Protein AF-A0A7X9DV36-F1 (afdb_monomer_lite)

Secondary structure (DSSP, 8-state):
---HHHHHHHHHHGGGTEEEEEEE-SS-EEEEEEEE-SS-HHHHHHHHHHHHHHHHHH--

Sequence (60 aa):
MYPRVAVEKAAREYRALAKIRVESTPEHHSIRFSRIVAEDPAELLDDFANFVLIVTVSES

pLDDT: mean 86.08, std 5.92, range [56.75, 91.88]

Radius of gyration: 11.2 Å; chains: 1; bounding box: 28×19×31 Å

Foldseek 3Di:
DQDPVLLVVLCVVCVVQWNWDWDDDPVDIDIDTDDGNDPDPVVSVVVSVVSSVVCRVVVD

Structure (mmCIF, N/CA/C/O backbone):
data_AF-A0A7X9DV36-F1
#
_entry.id   AF-A0A7X9DV36-F1
#
loop_
_atom_site.group_PDB
_atom_site.id
_atom_site.type_symbol
_atom_site.label_atom_id
_atom_site.label_alt_id
_atom_site.label_comp_id
_atom_site.label_asym_id
_atom_site.label_entity_id
_atom_site.label_seq_id
_atom_site.pdbx_PDB_ins_code
_atom_site.Cartn_x
_atom_site.Cartn_y
_atom_site.Cartn_z
_atom_site.occupancy
_atom_site.B_iso_or_equiv
_atom_site.auth_seq_id
_atom_site.auth_comp_id
_atom_site.auth_asym_id
_atom_site.auth_atom_id
_atom_site.pdbx_PDB_model_num
ATOM 1 N N . MET A 1 1 ? 5.461 -7.364 -10.100 1.00 72.19 1 MET A N 1
ATOM 2 C CA . MET A 1 1 ? 5.849 -6.618 -8.885 1.00 72.19 1 MET A CA 1
ATOM 3 C C . MET A 1 1 ? 5.443 -5.169 -9.085 1.00 72.19 1 MET A C 1
ATOM 5 O O . MET A 1 1 ? 5.685 -4.664 -10.174 1.00 72.19 1 MET A O 1
ATOM 9 N N . TYR A 1 2 ? 4.778 -4.536 -8.114 1.00 77.94 2 TYR A N 1
ATOM 10 C CA . TYR A 1 2 ? 4.409 -3.120 -8.242 1.00 77.94 2 TYR A CA 1
ATOM 11 C C . TYR A 1 2 ? 5.659 -2.234 -8.278 1.00 77.94 2 TYR A C 1
ATOM 13 O O . TYR A 1 2 ? 6.623 -2.561 -7.596 1.00 77.94 2 TYR A O 1
ATOM 21 N N . PRO A 1 3 ? 5.679 -1.126 -9.031 1.00 85.75 3 PRO A N 1
ATOM 22 C CA . PRO A 1 3 ? 6.781 -0.180 -8.978 1.00 85.75 3 PRO A CA 1
ATOM 23 C C . PRO A 1 3 ? 6.906 0.440 -7.586 1.00 85.75 3 PRO A C 1
ATOM 25 O O . PRO A 1 3 ? 5.915 0.862 -6.984 1.00 85.75 3 PRO A O 1
ATOM 28 N N . ARG A 1 4 ? 8.144 0.589 -7.107 1.00 84.94 4 ARG A N 1
ATOM 29 C CA . ARG A 1 4 ? 8.447 1.234 -5.820 1.00 84.94 4 ARG A CA 1
ATOM 30 C C . ARG A 1 4 ? 7.771 2.603 -5.671 1.00 84.94 4 ARG A C 1
ATOM 32 O O . ARG A 1 4 ? 7.239 2.908 -4.608 1.00 84.94 4 ARG A O 1
ATOM 39 N N . VAL A 1 5 ? 7.759 3.402 -6.739 1.00 88.19 5 VAL A N 1
ATOM 40 C C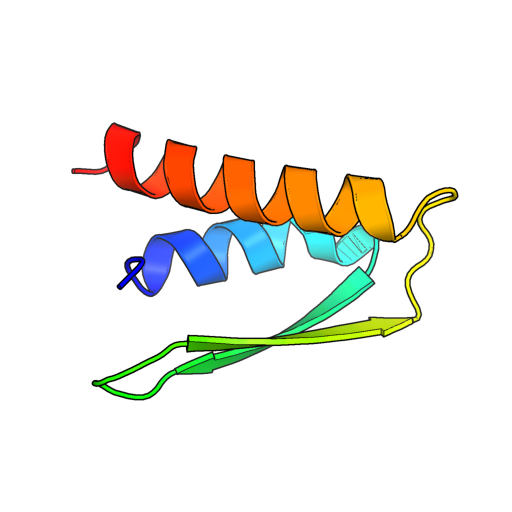A . VAL A 1 5 ? 7.158 4.747 -6.751 1.00 88.19 5 VAL A CA 1
ATOM 41 C C . VAL A 1 5 ? 5.651 4.693 -6.481 1.00 88.19 5 VAL A C 1
ATOM 43 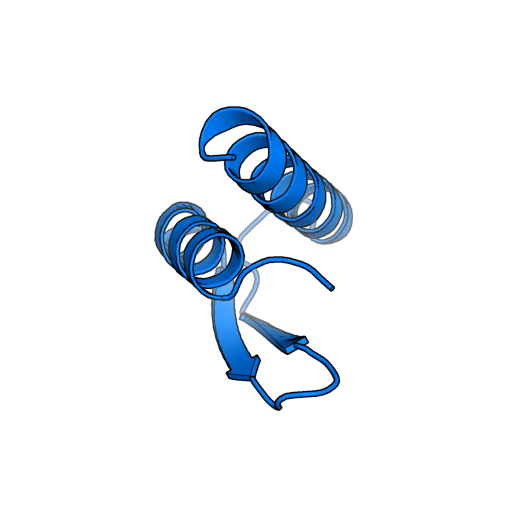O O . VAL A 1 5 ? 5.151 5.488 -5.685 1.00 88.19 5 VAL A O 1
ATOM 46 N N . ALA A 1 6 ? 4.938 3.719 -7.057 1.00 88.81 6 ALA A N 1
ATOM 47 C CA . ALA A 1 6 ? 3.504 3.541 -6.839 1.00 88.81 6 ALA A CA 1
ATOM 48 C C . ALA A 1 6 ? 3.196 3.167 -5.381 1.00 88.81 6 ALA A C 1
ATOM 50 O O . ALA A 1 6 ? 2.315 3.757 -4.754 1.00 88.81 6 ALA A O 1
ATOM 51 N N . VAL A 1 7 ? 3.987 2.253 -4.809 1.00 88.50 7 VAL A N 1
ATOM 52 C CA . VAL A 1 7 ? 3.851 1.832 -3.406 1.00 88.50 7 VAL A CA 1
ATOM 53 C C . VAL A 1 7 ? 4.151 2.985 -2.442 1.00 88.50 7 VAL A C 1
ATOM 55 O O . VAL A 1 7 ? 3.410 3.203 -1.485 1.00 88.50 7 VAL A O 1
ATOM 58 N N . GLU A 1 8 ? 5.206 3.765 -2.688 1.00 89.94 8 GLU A N 1
ATOM 59 C CA . GLU A 1 8 ? 5.545 4.931 -1.861 1.00 89.94 8 GLU A CA 1
ATOM 60 C C . GLU A 1 8 ? 4.490 6.043 -1.961 1.00 89.94 8 GLU A C 1
ATOM 62 O O . GLU A 1 8 ? 4.209 6.717 -0.966 1.00 89.94 8 GLU A O 1
ATOM 67 N N . LYS A 1 9 ? 3.879 6.233 -3.138 1.00 91.31 9 LYS A N 1
ATOM 68 C CA . LYS A 1 9 ? 2.785 7.193 -3.337 1.00 91.31 9 LYS A CA 1
ATOM 69 C C . LYS A 1 9 ? 1.543 6.781 -2.548 1.00 91.31 9 LYS A C 1
ATOM 71 O O . LYS A 1 9 ? 1.060 7.590 -1.760 1.00 91.31 9 LYS A O 1
ATOM 76 N N . ALA A 1 10 ? 1.113 5.524 -2.661 1.00 90.25 10 ALA A N 1
ATOM 77 C CA . ALA A 1 10 ? 0.019 4.982 -1.855 1.00 90.25 10 ALA A CA 1
ATOM 78 C C . ALA A 1 10 ? 0.315 5.106 -0.351 1.00 90.25 10 ALA A C 1
ATOM 80 O O . ALA A 1 10 ? -0.497 5.599 0.426 1.00 90.25 10 ALA A O 1
ATOM 81 N N . ALA A 1 11 ? 1.532 4.760 0.076 1.00 90.06 11 ALA A N 1
ATOM 82 C CA . ALA A 1 11 ? 1.921 4.860 1.478 1.00 90.06 11 ALA A CA 1
ATOM 83 C C . ALA A 1 11 ? 1.884 6.292 2.023 1.00 90.06 11 ALA A C 1
ATOM 85 O O . ALA A 1 11 ? 1.759 6.443 3.235 1.00 90.06 11 ALA A O 1
ATOM 86 N N . ARG A 1 12 ? 2.026 7.327 1.179 1.00 91.00 12 ARG A N 1
ATOM 87 C CA . ARG A 1 12 ? 1.858 8.739 1.567 1.00 91.00 12 ARG A CA 1
ATOM 88 C C . ARG A 1 12 ? 0.389 9.126 1.691 1.00 91.00 12 ARG A C 1
ATOM 90 O O . ARG A 1 12 ? 0.037 9.732 2.699 1.00 91.00 12 ARG A O 1
ATOM 97 N N . GLU A 1 13 ? -0.427 8.747 0.713 1.00 91.88 13 GLU A N 1
ATOM 98 C CA . GLU A 1 13 ? -1.853 9.091 0.661 1.00 91.88 13 GLU A CA 1
ATOM 99 C C . GLU A 1 13 ? -2.608 8.551 1.886 1.00 91.88 13 GLU A C 1
ATOM 101 O O . GLU A 1 13 ? -3.384 9.254 2.524 1.00 91.88 13 GLU A O 1
ATOM 106 N N . TYR A 1 14 ? -2.269 7.335 2.316 1.00 89.38 14 TYR A N 1
ATOM 107 C CA . TYR A 1 14 ? -2.960 6.649 3.408 1.00 89.38 14 TYR A CA 1
ATOM 108 C C . TYR A 1 14 ? -2.321 6.863 4.800 1.00 89.38 14 TYR A C 1
ATOM 110 O O . TYR A 1 14 ? -2.736 6.228 5.773 1.00 89.38 14 TYR A O 1
ATOM 118 N N . ARG A 1 15 ? -1.340 7.776 4.961 1.00 84.69 15 ARG A N 1
ATOM 119 C CA . ARG A 1 15 ? -0.662 8.012 6.266 1.00 84.69 15 ARG A CA 1
ATOM 120 C C . ARG A 1 15 ? -1.585 8.499 7.377 1.00 84.69 15 ARG A C 1
ATOM 122 O O . ARG A 1 15 ? -1.277 8.280 8.547 1.00 84.69 15 ARG A O 1
ATOM 129 N N . ALA A 1 16 ? -2.666 9.193 7.027 1.00 86.19 16 ALA A N 1
ATOM 130 C CA . ALA A 1 16 ? -3.645 9.674 8.000 1.00 86.19 16 ALA A CA 1
ATOM 131 C C . ALA A 1 16 ? -4.516 8.536 8.562 1.00 86.19 16 ALA A C 1
ATOM 133 O O . ALA A 1 16 ? -5.009 8.637 9.682 1.00 86.19 16 ALA A O 1
ATOM 134 N N . LEU A 1 17 ? -4.669 7.450 7.798 1.00 86.62 17 LEU A N 1
ATOM 135 C CA . LEU A 1 17 ? -5.571 6.336 8.097 1.00 86.62 17 LEU A CA 1
ATOM 136 C C . LEU A 1 17 ? -4.843 5.154 8.744 1.00 86.62 17 LEU A C 1
ATOM 138 O O . LEU A 1 17 ? -5.434 4.401 9.519 1.00 86.62 17 LEU A O 1
ATOM 142 N N . ALA A 1 18 ? -3.547 5.002 8.468 1.00 88.12 18 ALA A N 1
ATOM 143 C CA . ALA A 1 18 ? -2.702 4.007 9.108 1.00 88.12 18 ALA A CA 1
ATOM 144 C C . ALA A 1 18 ? -1.232 4.436 9.140 1.00 88.12 18 ALA A C 1
ATOM 146 O O . ALA A 1 18 ? -0.725 5.138 8.263 1.00 88.12 18 ALA A O 1
ATOM 147 N N . LYS A 1 19 ? -0.484 3.926 10.123 1.00 89.81 19 LYS A N 1
ATOM 148 C CA . LYS A 1 19 ? 0.978 4.003 10.100 1.00 89.81 19 LYS A CA 1
ATOM 149 C C . LYS A 1 19 ? 1.522 2.887 9.210 1.00 89.81 19 LYS A C 1
ATOM 151 O O . LYS A 1 19 ? 1.630 1.736 9.636 1.00 89.81 19 LYS A O 1
ATOM 156 N N . ILE A 1 20 ? 1.895 3.257 7.990 1.00 90.19 20 ILE A N 1
ATOM 157 C CA . ILE A 1 20 ? 2.378 2.344 6.948 1.00 90.19 20 ILE A CA 1
ATOM 158 C C . ILE A 1 20 ? 3.911 2.338 6.924 1.00 90.19 20 ILE A C 1
ATOM 160 O O . ILE A 1 20 ? 4.553 3.391 6.896 1.00 90.19 20 ILE A O 1
ATOM 16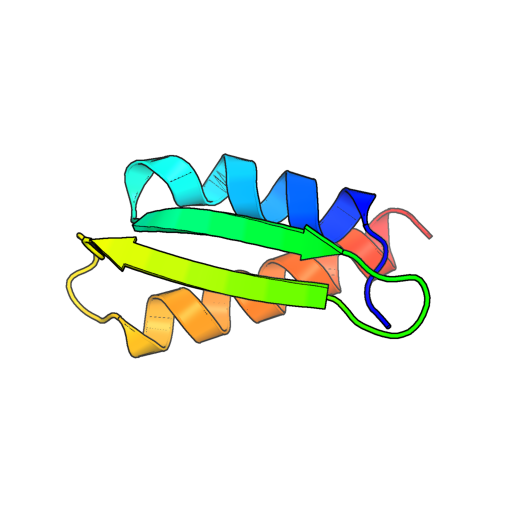4 N N . ARG A 1 21 ? 4.513 1.146 6.928 1.00 89.38 21 ARG A N 1
ATOM 165 C CA . ARG A 1 21 ? 5.937 0.929 6.638 1.00 89.38 21 ARG A CA 1
ATOM 166 C C . ARG A 1 21 ? 6.072 0.086 5.381 1.00 89.38 21 ARG A C 1
ATOM 168 O O . ARG A 1 21 ? 5.420 -0.944 5.270 1.00 89.38 21 ARG A O 1
ATOM 175 N N . VAL A 1 22 ? 6.945 0.519 4.481 1.00 88.75 22 VAL A N 1
ATOM 176 C CA . VAL A 1 22 ? 7.258 -0.188 3.240 1.00 88.75 22 VAL A CA 1
ATOM 177 C C . VAL A 1 22 ? 8.721 -0.598 3.289 1.00 88.75 22 VAL A C 1
ATOM 179 O O . VAL A 1 22 ? 9.595 0.239 3.507 1.00 88.75 22 VAL A O 1
ATOM 182 N N . GLU A 1 23 ? 8.975 -1.877 3.072 1.00 89.00 23 GLU A N 1
ATOM 183 C CA . GLU A 1 23 ? 10.295 -2.448 2.853 1.00 89.00 23 GLU A CA 1
ATOM 184 C C . GLU A 1 23 ? 10.327 -3.016 1.433 1.00 89.00 23 GLU A C 1
ATOM 186 O O . GLU A 1 23 ? 9.384 -3.671 0.992 1.00 89.00 23 GLU A O 1
ATOM 191 N N . SER A 1 24 ? 11.371 -2.693 0.674 1.00 84.19 24 SER A N 1
ATOM 192 C CA . SER A 1 24 ? 11.470 -3.053 -0.743 1.00 84.19 24 SER A CA 1
ATOM 193 C C . SER A 1 24 ? 12.756 -3.821 -0.987 1.00 84.19 24 SER A C 1
ATOM 195 O O . SER A 1 24 ? 13.836 -3.299 -0.719 1.00 84.19 24 SER A O 1
ATOM 197 N N . THR A 1 25 ? 12.626 -5.029 -1.521 1.00 84.62 25 THR A N 1
ATOM 198 C CA . THR A 1 25 ? 13.726 -5.807 -2.101 1.00 84.62 25 THR A CA 1
ATOM 199 C C . THR A 1 25 ? 13.618 -5.754 -3.632 1.00 84.62 25 THR A C 1
ATOM 201 O O . THR A 1 25 ? 12.632 -5.219 -4.144 1.00 84.62 25 THR A O 1
ATOM 204 N N . PRO A 1 26 ? 14.610 -6.244 -4.394 1.00 82.44 26 PRO A N 1
ATOM 205 C CA . PRO A 1 26 ? 14.467 -6.405 -5.843 1.00 82.44 26 PRO A CA 1
ATOM 206 C C . PRO A 1 26 ? 13.365 -7.3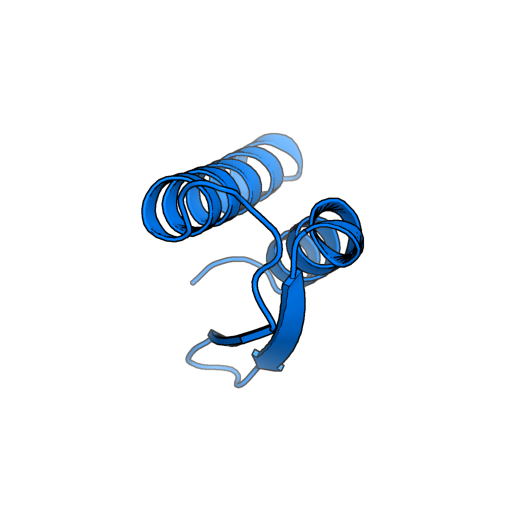98 -6.250 1.00 82.44 26 PRO A C 1
ATOM 208 O O . PRO A 1 26 ? 12.833 -7.291 -7.350 1.00 82.44 26 PRO A O 1
ATOM 211 N N . GLU A 1 27 ? 13.012 -8.351 -5.382 1.00 82.62 27 GLU A N 1
ATOM 212 C CA . GLU A 1 27 ? 12.078 -9.439 -5.694 1.00 82.62 27 GLU A CA 1
ATOM 213 C C . GLU A 1 27 ? 10.649 -9.187 -5.188 1.00 82.62 27 GLU A C 1
ATOM 215 O O . GLU A 1 27 ? 9.689 -9.683 -5.780 1.00 82.62 27 GLU A O 1
ATOM 220 N N . HIS A 1 28 ? 10.478 -8.449 -4.084 1.00 83.31 28 HIS A N 1
ATOM 221 C CA . HIS A 1 28 ? 9.159 -8.166 -3.510 1.00 83.31 28 HIS A CA 1
ATOM 222 C C . HIS A 1 28 ? 9.093 -6.872 -2.677 1.00 83.31 28 HIS A C 1
ATOM 224 O O . HIS A 1 28 ? 10.090 -6.338 -2.193 1.00 83.31 28 HIS A O 1
ATOM 230 N N . HIS A 1 29 ? 7.867 -6.378 -2.475 1.00 84.38 29 HIS A N 1
ATOM 231 C CA . HIS A 1 29 ? 7.563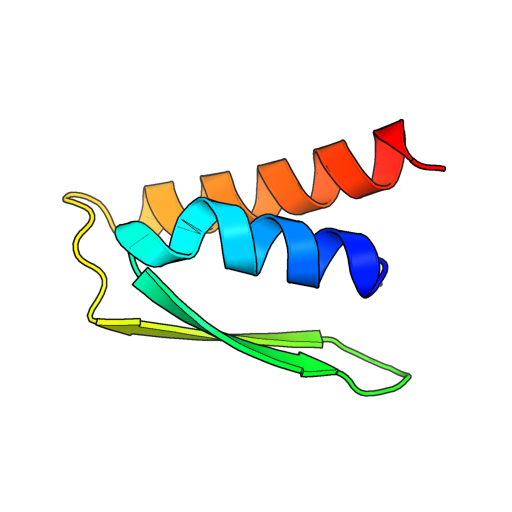 -5.312 -1.522 1.00 84.38 29 HIS A CA 1
ATOM 232 C C . HIS A 1 29 ? 6.849 -5.903 -0.309 1.00 84.38 29 HIS A C 1
ATOM 234 O O . HIS A 1 29 ? 5.849 -6.602 -0.452 1.00 84.38 29 HIS A O 1
ATOM 240 N N . SER A 1 30 ? 7.352 -5.598 0.881 1.00 89.00 30 SER A N 1
ATOM 241 C CA . SER A 1 30 ? 6.714 -5.917 2.153 1.00 89.00 30 SER A CA 1
ATOM 242 C C . SER A 1 30 ? 6.089 -4.648 2.718 1.00 89.00 30 SER A C 1
ATOM 244 O O . SER A 1 30 ? 6.768 -3.644 2.940 1.00 89.00 30 SER A O 1
ATOM 246 N N . ILE A 1 31 ? 4.773 -4.672 2.919 1.00 89.62 31 ILE A N 1
ATOM 247 C CA . ILE A 1 31 ? 4.000 -3.520 3.387 1.00 89.62 31 ILE A CA 1
ATOM 248 C C . ILE A 1 31 ? 3.380 -3.894 4.725 1.00 89.62 31 ILE A C 1
ATOM 250 O O . ILE A 1 31 ? 2.622 -4.855 4.830 1.00 89.62 31 ILE A O 1
ATOM 254 N N . ARG A 1 32 ? 3.722 -3.139 5.768 1.00 89.75 32 ARG A N 1
ATOM 255 C CA . ARG A 1 32 ? 3.223 -3.352 7.125 1.00 89.75 32 ARG A CA 1
ATOM 256 C C . ARG A 1 32 ? 2.370 -2.174 7.558 1.00 89.75 32 ARG A C 1
ATOM 258 O O . ARG A 1 32 ? 2.865 -1.053 7.689 1.00 89.75 32 ARG A O 1
ATOM 265 N N . PHE A 1 33 ? 1.115 -2.467 7.863 1.00 88.62 33 PHE A N 1
ATOM 266 C CA . PHE A 1 33 ? 0.178 -1.535 8.469 1.00 88.62 33 PHE A CA 1
ATOM 267 C C . PHE A 1 33 ? 0.253 -1.674 9.988 1.00 88.62 33 PHE A C 1
ATOM 269 O O . PHE A 1 33 ? 0.308 -2.773 10.536 1.00 88.62 33 PHE A O 1
ATOM 276 N N . SER A 1 34 ? 0.307 -0.548 10.683 1.00 85.50 34 SER A N 1
ATOM 277 C CA . SER A 1 34 ? 0.283 -0.485 12.141 1.00 85.50 34 SER A CA 1
ATOM 278 C C . SER A 1 34 ? -0.637 0.650 12.564 1.00 85.50 34 SER A C 1
ATOM 280 O O . SER A 1 34 ? -0.687 1.666 11.879 1.00 85.50 34 SER A O 1
ATOM 282 N N . ARG A 1 35 ? -1.364 0.485 13.678 1.00 80.62 35 ARG A N 1
ATOM 283 C CA . ARG A 1 35 ? -2.316 1.486 14.194 1.00 80.62 35 ARG A CA 1
ATOM 284 C C . ARG A 1 35 ? -3.265 1.997 13.095 1.00 80.62 35 ARG A C 1
ATOM 286 O O . ARG A 1 35 ? -3.134 3.129 12.634 1.00 80.62 35 ARG A O 1
ATOM 293 N N . ILE A 1 36 ? -4.170 1.125 12.663 1.00 83.69 36 ILE A N 1
ATOM 294 C CA . ILE A 1 36 ? -5.228 1.459 11.706 1.00 83.69 36 ILE A CA 1
ATOM 295 C C . ILE A 1 36 ? -6.303 2.257 12.450 1.00 83.69 36 ILE A C 1
ATOM 297 O O . ILE A 1 36 ? -6.732 1.849 13.527 1.00 83.69 36 ILE A O 1
ATOM 301 N N . VAL A 1 37 ? -6.655 3.421 11.907 1.00 83.19 37 VAL A N 1
ATOM 302 C CA . VAL A 1 37 ? -7.671 4.339 12.450 1.00 83.19 37 VAL A CA 1
ATOM 303 C C . VAL A 1 37 ? -8.977 4.251 11.649 1.00 83.19 37 VAL A C 1
ATOM 305 O O . VAL A 1 37 ? -10.001 4.744 12.106 1.00 83.19 37 VAL A O 1
ATOM 308 N N . ALA A 1 38 ? -8.946 3.614 10.474 1.00 78.62 38 ALA A N 1
ATOM 309 C CA . ALA A 1 38 ? -10.131 3.345 9.668 1.00 78.62 38 ALA A CA 1
ATOM 310 C C . ALA A 1 38 ? -11.137 2.460 10.423 1.00 78.62 38 ALA A C 1
ATOM 312 O O . ALA A 1 38 ? -10.734 1.550 11.152 1.00 78.62 38 ALA A O 1
ATOM 313 N N . GLU A 1 39 ? -12.430 2.732 10.223 1.00 81.12 39 GLU A N 1
ATOM 314 C CA . GLU A 1 39 ? -13.527 1.956 10.814 1.00 81.12 39 GLU A CA 1
ATOM 315 C C . GLU A 1 39 ? -13.525 0.504 10.313 1.00 81.12 39 GLU A C 1
ATOM 317 O O . GLU A 1 39 ? -13.758 -0.406 11.108 1.00 81.12 39 GLU A O 1
ATOM 322 N N . ASP A 1 40 ? -13.161 0.289 9.042 1.00 87.81 40 ASP A N 1
ATOM 323 C CA . ASP A 1 40 ? -12.935 -1.032 8.454 1.00 87.81 40 ASP A CA 1
ATOM 324 C C . ASP A 1 40 ? -11.480 -1.188 7.953 1.00 87.81 40 ASP A C 1
ATOM 326 O O . ASP A 1 40 ? -11.079 -0.621 6.929 1.00 87.81 40 ASP A O 1
ATOM 330 N N . PRO A 1 41 ? -10.642 -1.956 8.672 1.00 84.88 41 PRO A N 1
ATOM 331 C CA . PRO A 1 41 ? -9.282 -2.252 8.244 1.00 84.88 41 PRO A CA 1
ATOM 332 C C . PRO A 1 41 ? -9.171 -3.044 6.938 1.00 84.88 41 PRO A C 1
ATOM 334 O O . PRO A 1 41 ? -8.145 -2.920 6.274 1.00 84.88 41 PRO A O 1
ATOM 337 N N . ALA A 1 42 ? -10.148 -3.888 6.595 1.00 87.25 42 ALA A N 1
ATOM 338 C CA . ALA A 1 42 ? -10.088 -4.712 5.389 1.00 87.25 42 ALA A CA 1
ATOM 339 C C . ALA A 1 42 ? -10.323 -3.856 4.141 1.00 87.25 42 ALA A C 1
ATOM 341 O O . ALA A 1 42 ? -9.525 -3.910 3.208 1.00 87.25 42 ALA A O 1
ATOM 342 N N . GLU A 1 43 ? -11.332 -2.986 4.188 1.00 89.12 43 GLU A N 1
ATOM 343 C CA . GLU A 1 43 ? -11.619 -2.017 3.125 1.00 89.12 43 GLU A CA 1
ATOM 344 C C . GLU A 1 43 ? -10.409 -1.110 2.853 1.00 89.12 43 GLU A C 1
ATOM 346 O O . GLU A 1 43 ? -10.000 -0.932 1.709 1.00 89.12 43 GLU A O 1
ATOM 351 N N . LEU A 1 44 ? -9.737 -0.637 3.910 1.00 88.69 44 LEU A N 1
ATOM 352 C CA . LEU A 1 44 ? -8.516 0.164 3.782 1.00 88.69 44 LEU A CA 1
ATOM 353 C C . LEU A 1 44 ? -7.398 -0.562 3.014 1.00 88.69 44 LEU A C 1
ATOM 355 O O . LEU A 1 44 ? -6.643 0.067 2.267 1.00 88.69 44 LEU A O 1
ATOM 359 N N . LEU A 1 45 ? -7.235 -1.868 3.247 1.00 88.06 45 LEU A N 1
ATOM 360 C CA . LEU A 1 45 ? -6.204 -2.670 2.587 1.00 88.06 45 LEU A CA 1
ATOM 361 C C . LEU A 1 45 ? -6.527 -2.878 1.106 1.00 88.06 45 LEU A C 1
ATOM 363 O O . LEU A 1 45 ? -5.621 -2.770 0.274 1.00 88.06 45 LEU A O 1
ATOM 367 N N . ASP A 1 46 ? -7.795 -3.131 0.787 1.00 90.75 46 ASP A N 1
ATOM 368 C CA . ASP A 1 46 ? -8.268 -3.291 -0.588 1.00 90.75 46 ASP A CA 1
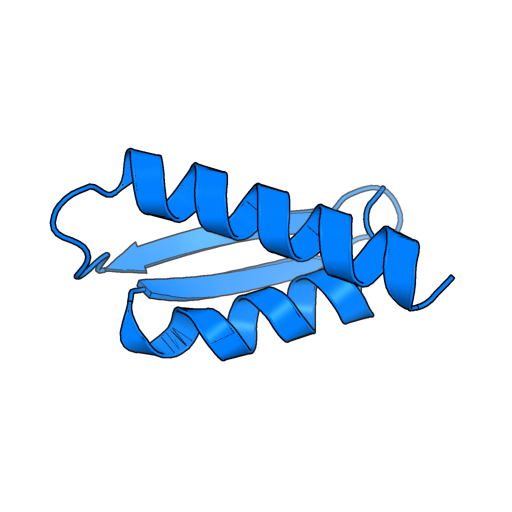ATOM 369 C C . ASP A 1 46 ? -8.144 -1.978 -1.370 1.00 90.75 46 ASP A C 1
ATOM 371 O O . ASP A 1 46 ? -7.592 -1.958 -2.474 1.00 90.75 46 ASP A O 1
ATOM 375 N N . ASP A 1 47 ? -8.544 -0.860 -0.765 1.00 91.06 47 ASP A N 1
ATOM 376 C CA . ASP A 1 47 ? -8.389 0.480 -1.331 1.00 91.06 47 ASP A CA 1
ATOM 377 C C . ASP A 1 47 ? -6.924 0.828 -1.579 1.00 91.06 47 ASP A C 1
ATOM 379 O O . ASP A 1 47 ? -6.559 1.312 -2.655 1.00 91.06 47 ASP A O 1
ATOM 383 N N . PHE A 1 48 ? -6.054 0.532 -0.612 1.00 91.75 48 PHE A N 1
ATOM 384 C CA . PHE A 1 48 ? -4.620 0.731 -0.766 1.00 91.75 48 PHE A CA 1
ATOM 385 C C . PHE A 1 48 ? -4.070 -0.075 -1.952 1.00 91.75 48 PHE A C 1
ATOM 387 O O . PHE A 1 48 ? -3.319 0.461 -2.772 1.00 91.75 48 PHE A O 1
ATOM 394 N N . ALA A 1 49 ? -4.434 -1.356 -2.065 1.00 91.06 49 ALA A N 1
ATOM 395 C CA . ALA A 1 49 ? -3.982 -2.215 -3.156 1.00 91.06 49 ALA A CA 1
ATOM 396 C C . ALA A 1 49 ? -4.490 -1.719 -4.520 1.00 91.06 49 ALA A C 1
ATOM 398 O O . ALA A 1 49 ? -3.709 -1.637 -5.475 1.00 91.06 49 ALA A O 1
ATOM 399 N N . ASN A 1 50 ? -5.763 -1.322 -4.597 1.00 91.81 50 ASN A N 1
ATOM 400 C CA . ASN A 1 50 ? -6.363 -0.743 -5.797 1.00 91.81 50 ASN A CA 1
ATOM 401 C C . ASN A 1 50 ? -5.675 0.563 -6.204 1.00 91.81 50 ASN A C 1
ATOM 403 O O . ASN A 1 50 ? -5.361 0.754 -7.379 1.00 91.81 50 ASN A O 1
ATOM 407 N N . PHE A 1 51 ? -5.362 1.441 -5.251 1.00 90.62 51 PHE A N 1
ATOM 408 C CA . PHE A 1 51 ? -4.647 2.681 -5.538 1.00 90.62 51 PHE A CA 1
ATOM 409 C C . PHE A 1 51 ? -3.248 2.414 -6.108 1.00 90.62 51 PHE A C 1
ATOM 411 O O . PHE A 1 51 ? -2.855 3.031 -7.101 1.00 90.62 51 PHE A O 1
ATOM 418 N N . VAL A 1 52 ? -2.498 1.466 -5.530 1.00 89.69 52 VAL A N 1
ATOM 419 C CA . VAL A 1 52 ? -1.185 1.060 -6.063 1.00 89.69 52 VAL A CA 1
ATOM 420 C C . VAL A 1 52 ? -1.312 0.565 -7.508 1.00 89.69 52 VAL A C 1
ATOM 422 O O . VAL A 1 52 ? -0.490 0.936 -8.352 1.00 89.69 52 VAL A O 1
ATOM 425 N N . LEU A 1 53 ? -2.342 -0.230 -7.815 1.00 88.25 53 LEU A N 1
ATOM 426 C CA . LEU A 1 53 ? -2.614 -0.713 -9.170 1.00 88.25 53 LEU A CA 1
ATOM 427 C C . LEU A 1 53 ? -2.898 0.450 -10.135 1.00 88.25 53 LEU A C 1
ATOM 429 O O . LEU A 1 53 ? -2.284 0.517 -11.198 1.00 88.25 53 LEU A O 1
ATOM 433 N N . ILE A 1 54 ? -3.764 1.393 -9.752 1.00 88.88 54 ILE A N 1
ATOM 434 C CA . ILE A 1 54 ? -4.116 2.563 -10.574 1.00 88.88 54 ILE A CA 1
ATOM 435 C C . ILE A 1 54 ? -2.872 3.390 -10.896 1.00 88.88 54 ILE A C 1
ATOM 437 O O . ILE A 1 54 ? -2.599 3.656 -12.064 1.00 88.88 54 ILE A O 1
ATOM 441 N N . VAL A 1 55 ? -2.076 3.748 -9.883 1.00 86.31 55 VAL A N 1
ATOM 442 C CA . VAL A 1 55 ? -0.846 4.531 -10.084 1.00 86.31 55 VAL A CA 1
ATOM 443 C C . VAL A 1 55 ? 0.126 3.797 -11.002 1.00 86.31 55 VAL A C 1
ATOM 445 O O . VAL A 1 55 ? 0.733 4.417 -11.869 1.00 86.31 55 VAL A O 1
ATOM 448 N N . THR A 1 56 ? 0.242 2.477 -10.849 1.00 86.50 56 THR A N 1
ATOM 449 C CA . THR A 1 56 ? 1.101 1.657 -11.710 1.00 86.50 56 THR A CA 1
ATOM 450 C C . THR A 1 56 ? 0.683 1.759 -13.176 1.00 86.50 56 THR A C 1
ATOM 452 O O . THR A 1 56 ? 1.542 1.944 -14.030 1.00 86.50 56 THR A O 1
ATOM 455 N N . VAL A 1 57 ? -0.614 1.657 -13.475 1.00 84.06 57 VAL A N 1
ATOM 456 C CA . VAL A 1 57 ? -1.124 1.691 -14.856 1.00 84.06 57 VAL A CA 1
ATOM 457 C C . VAL A 1 57 ? -1.112 3.106 -15.441 1.00 84.06 57 VAL A C 1
ATOM 459 O O . VAL A 1 57 ? -0.875 3.258 -16.630 1.00 84.06 57 VAL A O 1
ATOM 462 N N . SER A 1 58 ? -1.366 4.141 -14.637 1.00 77.69 58 SER A N 1
ATOM 463 C CA . SER A 1 58 ? -1.441 5.531 -15.116 1.00 77.69 58 SER A CA 1
ATOM 464 C C . SER A 1 58 ? -0.085 6.211 -15.320 1.00 77.69 58 SER A C 1
ATOM 466 O O . SER A 1 58 ? -0.019 7.197 -16.048 1.00 77.69 58 SER A O 1
ATOM 468 N N . GLU A 1 59 ? 0.969 5.743 -14.649 1.00 69.81 59 GLU A N 1
ATOM 469 C CA . GLU A 1 59 ? 2.325 6.306 -14.759 1.00 69.81 59 GLU A CA 1
ATOM 470 C C . GLU A 1 59 ? 3.271 5.447 -15.627 1.00 69.81 59 GLU A C 1
ATOM 472 O O . GLU A 1 59 ? 4.441 5.806 -15.773 1.00 69.81 59 GLU A O 1
ATOM 477 N N . SER A 1 60 ? 2.775 4.337 -16.194 1.00 56.75 60 SER A N 1
ATOM 478 C CA . SER A 1 60 ? 3.471 3.508 -17.200 1.00 56.75 60 SER A CA 1
ATOM 479 C C . SER A 1 60 ? 3.166 3.978 -18.619 1.00 56.75 60 SER A C 1
ATOM 481 O O . SER A 1 60 ? 4.082 3.876 -19.465 1.00 56.75 60 SER A O 1
#